Protein AF-A0A7C8YC71-F1 (afdb_monomer)

InterPro domains:
  IPR015813 Pyruvate/Phosphoenolpyruvate kinase-like domain superfamily [SSF51621] (1-101)
  IPR021135 Phosphoenolpyruvate carboxylase [PF00311] (2-101)
  IPR021135 Phosphoenolpyruvate carboxylase [PTHR30523] (2-101)

Sequence (101 aa):
PEEKRQEWLLSELRSKRPLFGANLPKTEEIADVLDTFRVISELPSDNFGAYVISMTTAPSDVLAVELLQRECRIKNPLRVVPLFEKLADLEAAPAALARLF

Structure (mmCIF, N/CA/C/O backbone):
data_AF-A0A7C8YC71-F1
#
_entry.id   AF-A0A7C8YC71-F1
#
loop_
_atom_site.group_PDB
_atom_site.id
_atom_site.type_symbol
_atom_site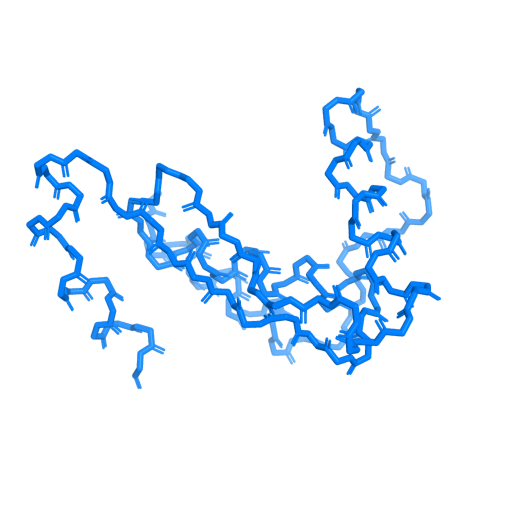.label_atom_id
_atom_site.label_alt_id
_atom_site.label_comp_id
_atom_site.label_asym_id
_atom_site.label_entity_id
_atom_site.label_seq_id
_atom_site.pdbx_PDB_ins_code
_atom_site.Cartn_x
_atom_site.Cartn_y
_atom_site.Cartn_z
_atom_site.occupancy
_atom_site.B_iso_or_equiv
_atom_site.auth_seq_id
_atom_site.auth_comp_id
_atom_site.auth_asym_id
_atom_site.auth_atom_id
_atom_site.pdbx_PDB_model_num
ATOM 1 N N . PRO A 1 1 ? 17.726 -0.806 -2.712 1.00 93.12 1 PRO A N 1
ATOM 2 C CA . PRO A 1 1 ? 17.375 -1.825 -3.730 1.00 93.12 1 PRO A CA 1
ATOM 3 C C . PRO A 1 1 ? 15.928 -2.271 -3.546 1.00 93.12 1 PRO A C 1
ATOM 5 O O . PRO A 1 1 ? 15.454 -2.254 -2.411 1.00 93.12 1 PRO A O 1
ATOM 8 N N . GLU A 1 2 ? 15.255 -2.631 -4.634 1.00 97.06 2 GLU A N 1
ATOM 9 C CA . GLU A 1 2 ? 13.844 -3.034 -4.612 1.00 97.06 2 GLU A CA 1
ATOM 10 C C . GLU A 1 2 ? 13.613 -4.289 -3.756 1.00 97.06 2 GLU A C 1
ATOM 12 O O . GLU A 1 2 ? 12.750 -4.293 -2.885 1.00 97.06 2 GLU A O 1
ATOM 17 N N . GLU A 1 3 ? 14.465 -5.304 -3.892 1.00 97.38 3 GLU A N 1
ATOM 18 C CA . GLU A 1 3 ? 14.375 -6.552 -3.115 1.00 97.38 3 GLU A CA 1
ATOM 19 C C . GLU A 1 3 ? 14.374 -6.301 -1.602 1.00 97.38 3 GLU A C 1
ATOM 21 O O . GLU A 1 3 ? 13.508 -6.797 -0.889 1.00 97.38 3 GLU A O 1
ATOM 26 N N . LYS A 1 4 ? 15.262 -5.425 -1.113 1.00 98.31 4 LYS A N 1
ATOM 27 C CA . LYS A 1 4 ? 15.321 -5.060 0.311 1.00 98.31 4 LYS A CA 1
ATOM 28 C C . LYS A 1 4 ? 14.036 -4.376 0.797 1.00 98.31 4 LYS A C 1
ATOM 30 O O . LYS A 1 4 ? 13.660 -4.539 1.956 1.00 98.31 4 LYS A O 1
ATOM 35 N N . ARG A 1 5 ? 13.370 -3.592 -0.062 1.00 98.44 5 ARG A N 1
ATOM 36 C CA . ARG A 1 5 ? 12.073 -2.979 0.272 1.00 98.44 5 ARG A CA 1
ATOM 37 C C . ARG A 1 5 ? 10.998 -4.051 0.381 1.00 98.44 5 ARG A C 1
ATOM 39 O O . ARG A 1 5 ? 10.278 -4.061 1.372 1.00 98.44 5 ARG A O 1
ATOM 46 N N . GLN A 1 6 ? 10.932 -4.970 -0.583 1.00 98.44 6 GLN A N 1
ATOM 47 C CA . GLN A 1 6 ? 9.982 -6.085 -0.555 1.00 98.44 6 GLN A CA 1
ATOM 48 C C . GLN A 1 6 ? 10.179 -6.964 0.681 1.00 98.44 6 GLN A C 1
ATOM 50 O O . GLN A 1 6 ? 9.212 -7.259 1.373 1.00 98.44 6 GLN A O 1
ATOM 55 N N . GLU A 1 7 ? 11.417 -7.354 0.987 1.00 98.38 7 GLU A N 1
ATOM 56 C CA . GLU A 1 7 ? 11.736 -8.164 2.166 1.00 98.38 7 GLU A CA 1
ATOM 57 C C . GLU A 1 7 ? 11.255 -7.499 3.455 1.00 98.38 7 GLU A C 1
ATOM 59 O O . GLU A 1 7 ? 10.576 -8.133 4.266 1.00 98.38 7 GLU A O 1
ATOM 64 N N . TRP A 1 8 ? 11.555 -6.209 3.623 1.00 98.50 8 TRP A N 1
ATOM 65 C CA . TRP A 1 8 ? 11.125 -5.463 4.797 1.00 98.50 8 TRP A CA 1
ATOM 66 C C . TRP A 1 8 ? 9.597 -5.334 4.862 1.00 98.50 8 TRP A C 1
ATOM 68 O O . TRP A 1 8 ? 9.005 -5.686 5.882 1.00 98.50 8 TRP A O 1
ATOM 78 N N . LEU A 1 9 ? 8.938 -4.937 3.769 1.00 98.56 9 LEU A N 1
ATOM 79 C CA . LEU A 1 9 ? 7.478 -4.803 3.712 1.00 98.56 9 LEU A CA 1
ATOM 80 C C . LEU A 1 9 ? 6.768 -6.129 3.995 1.00 98.56 9 LEU A C 1
ATOM 82 O O . LEU A 1 9 ? 5.826 -6.164 4.779 1.00 98.56 9 LEU A O 1
ATOM 86 N N . LEU A 1 10 ? 7.242 -7.237 3.420 1.00 98.19 10 LEU A N 1
ATOM 87 C CA . LEU A 1 10 ? 6.703 -8.570 3.690 1.00 98.19 10 LEU A CA 1
ATOM 88 C C . LEU A 1 10 ? 6.916 -8.986 5.148 1.00 98.19 10 LEU A C 1
ATOM 90 O O . LEU A 1 10 ? 6.051 -9.650 5.722 1.00 98.19 10 LEU A O 1
ATOM 94 N N . SER A 1 11 ? 8.043 -8.608 5.758 1.00 98.00 11 SER A N 1
ATOM 95 C CA . SER A 1 11 ? 8.290 -8.876 7.176 1.00 98.00 11 SER A CA 1
ATOM 96 C C . SER A 1 11 ? 7.313 -8.111 8.079 1.00 98.00 11 SER A C 1
ATOM 98 O O . SER A 1 11 ? 6.709 -8.711 8.971 1.00 98.00 11 SER A O 1
ATOM 100 N N . GLU A 1 12 ? 7.059 -6.832 7.787 1.00 98.06 12 GLU A N 1
ATOM 101 C CA . GLU A 1 12 ? 6.104 -6.008 8.531 1.00 98.06 12 GLU A CA 1
ATOM 102 C C . GLU A 1 12 ? 4.661 -6.472 8.295 1.00 98.06 12 GLU A C 1
ATOM 104 O O . GLU A 1 12 ? 3.902 -6.619 9.252 1.00 98.06 12 GLU A O 1
ATOM 109 N N . LEU A 1 13 ? 4.294 -6.818 7.056 1.00 96.62 13 LEU A N 1
ATOM 110 C CA . LEU A 1 13 ? 2.977 -7.361 6.694 1.00 96.62 13 LEU A CA 1
ATOM 111 C C . LEU A 1 13 ? 2.652 -8.691 7.395 1.00 96.62 13 LEU A C 1
ATOM 113 O O . LEU A 1 13 ? 1.485 -8.975 7.670 1.00 96.62 13 LEU A O 1
ATOM 117 N N . ARG A 1 14 ? 3.663 -9.499 7.734 1.00 96.75 14 ARG A N 1
ATOM 118 C CA . ARG A 1 14 ? 3.492 -10.725 8.539 1.00 96.75 14 ARG A CA 1
ATOM 119 C C . ARG A 1 14 ? 3.489 -10.455 10.044 1.00 96.75 14 ARG A C 1
ATOM 121 O O . ARG A 1 14 ? 2.943 -11.249 10.811 1.00 96.75 14 ARG A O 1
ATOM 128 N N . SER A 1 15 ? 4.109 -9.361 10.474 1.00 95.56 15 SER A N 1
ATOM 129 C CA . SER A 1 15 ? 4.148 -8.939 11.872 1.00 95.56 15 SER A CA 1
ATOM 130 C C . SER A 1 15 ? 2.774 -8.464 12.354 1.00 95.56 15 SER A C 1
ATOM 132 O O . SER A 1 15 ? 2.004 -7.879 11.600 1.00 95.56 15 SER A O 1
ATOM 134 N N . LYS A 1 16 ? 2.473 -8.689 13.639 1.00 91.88 16 LYS A N 1
ATOM 135 C CA . LYS A 1 16 ? 1.296 -8.119 14.330 1.00 91.88 16 LYS A CA 1
ATOM 136 C C . LYS A 1 16 ? 1.626 -6.848 15.116 1.00 91.88 16 LYS A C 1
ATOM 138 O O . LYS A 1 16 ? 0.752 -6.278 15.765 1.00 91.88 16 LYS A O 1
ATOM 143 N N . ARG A 1 17 ? 2.901 -6.457 15.141 1.00 94.31 17 ARG A N 1
ATOM 144 C CA . ARG A 1 17 ? 3.354 -5.257 15.840 1.00 94.31 17 ARG A CA 1
ATOM 145 C C . ARG A 1 17 ? 2.893 -4.023 15.049 1.00 94.31 17 ARG A C 1
ATOM 147 O O . ARG A 1 17 ? 3.124 -4.006 13.846 1.00 94.31 17 ARG A O 1
ATOM 154 N N . PRO A 1 18 ? 2.326 -2.995 15.707 1.00 93.38 18 PRO A N 1
ATOM 155 C CA . PRO A 1 18 ? 2.056 -1.718 15.053 1.00 93.38 18 PRO A CA 1
ATOM 156 C C . PRO A 1 18 ? 3.340 -1.088 14.504 1.00 93.38 18 PRO A C 1
ATOM 158 O O . PRO A 1 18 ? 4.353 -1.037 15.212 1.00 93.38 18 PRO A O 1
ATOM 161 N N . LEU A 1 19 ? 3.279 -0.580 13.277 1.00 94.38 19 LEU A N 1
ATOM 162 C CA . LEU A 1 19 ? 4.407 0.026 12.574 1.00 94.38 19 LEU A CA 1
ATOM 163 C C . LEU A 1 19 ? 4.795 1.375 13.188 1.00 94.38 19 LEU A C 1
ATOM 165 O O . LEU A 1 19 ? 5.975 1.646 13.408 1.00 94.38 19 LEU A O 1
ATOM 169 N N . PHE A 1 20 ? 3.804 2.216 13.499 1.00 92.25 20 PHE A N 1
ATOM 170 C CA . PHE A 1 20 ? 4.010 3.533 14.101 1.00 92.25 20 PHE A CA 1
ATOM 171 C C . PHE A 1 20 ? 3.043 3.807 15.261 1.00 92.25 20 PHE A C 1
ATOM 173 O O . PHE A 1 20 ? 1.926 3.297 15.320 1.00 92.25 20 PHE A O 1
ATOM 180 N N . GLY A 1 21 ? 3.506 4.616 16.220 1.00 88.69 21 GLY A N 1
ATOM 181 C CA . GLY A 1 21 ? 2.716 5.080 17.364 1.00 88.69 21 GLY A CA 1
ATOM 182 C C . GLY A 1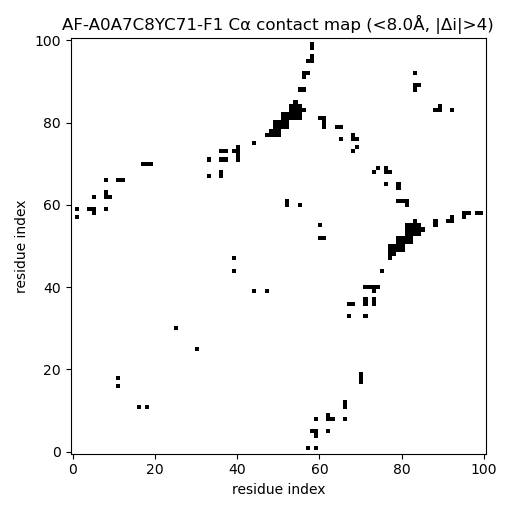 21 ? 2.071 6.449 17.127 1.00 88.69 21 GLY A C 1
ATOM 183 O O . GLY A 1 21 ? 2.330 7.108 16.122 1.00 88.69 21 GLY A O 1
ATOM 184 N N . ALA A 1 22 ? 1.274 6.915 18.094 1.00 85.75 22 ALA A N 1
ATOM 185 C CA . ALA A 1 22 ? 0.552 8.192 18.009 1.00 85.75 22 ALA A CA 1
ATOM 186 C C . ALA A 1 22 ? 1.465 9.422 17.816 1.00 85.75 22 ALA A C 1
ATOM 188 O O . ALA A 1 22 ? 1.048 10.405 17.215 1.00 85.75 22 ALA A O 1
ATOM 189 N N . ASN A 1 23 ? 2.717 9.341 18.276 1.00 90.06 23 ASN A N 1
ATOM 190 C CA . ASN A 1 23 ? 3.680 10.446 18.260 1.00 90.06 23 ASN A CA 1
ATOM 191 C C . ASN A 1 23 ? 4.612 10.432 17.038 1.00 90.06 23 ASN A C 1
ATOM 193 O O . ASN A 1 23 ? 5.703 10.994 17.108 1.00 90.06 23 ASN A O 1
ATOM 197 N N . LEU A 1 24 ? 4.237 9.756 15.944 1.00 91.94 24 LEU A N 1
ATOM 198 C CA . LEU A 1 24 ? 5.001 9.812 14.696 1.00 91.94 24 LEU A CA 1
ATOM 199 C C . LEU A 1 24 ? 5.109 11.282 14.245 1.00 91.94 24 LEU A C 1
ATOM 201 O O . LEU A 1 24 ? 4.065 11.901 14.028 1.00 91.94 24 LEU A O 1
ATOM 205 N N . PRO A 1 25 ? 6.318 11.852 14.093 1.00 93.94 25 PRO A N 1
ATOM 206 C CA . PRO A 1 25 ? 6.479 13.169 13.490 1.00 93.94 25 PRO A CA 1
ATOM 207 C C . PRO A 1 25 ? 6.028 13.120 12.029 1.00 93.94 25 PRO A C 1
ATOM 209 O O . PRO A 1 25 ? 6.454 12.239 11.283 1.00 93.94 25 PRO A O 1
ATOM 212 N N . LYS A 1 26 ? 5.165 14.052 11.621 1.00 94.50 26 LYS A N 1
ATOM 213 C CA . LYS A 1 26 ? 4.595 14.099 10.269 1.00 94.50 26 LYS A CA 1
ATOM 214 C C . LYS A 1 26 ? 4.843 15.471 9.662 1.00 94.50 26 LYS A C 1
ATOM 216 O O . LYS A 1 26 ? 4.6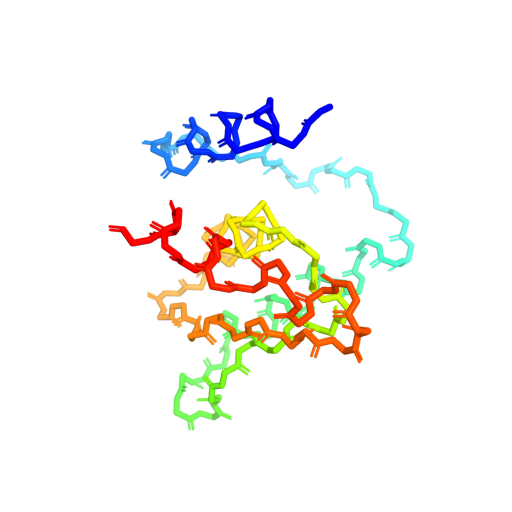18 16.485 10.320 1.00 94.50 26 LYS A O 1
ATOM 221 N N . THR A 1 27 ? 5.297 15.487 8.416 1.00 97.88 27 THR A N 1
ATOM 222 C CA . THR A 1 27 ? 5.155 16.659 7.548 1.00 97.88 27 THR A CA 1
ATOM 223 C C . THR A 1 27 ? 3.694 16.788 7.112 1.00 97.88 27 THR A C 1
ATOM 225 O O . THR A 1 27 ? 2.900 15.870 7.330 1.00 97.88 27 THR A O 1
ATOM 228 N N . GLU A 1 28 ? 3.340 17.904 6.479 1.00 97.88 28 GLU A N 1
ATOM 229 C CA . GLU A 1 28 ? 2.003 18.105 5.906 1.00 97.88 28 GLU A CA 1
ATOM 230 C C . GLU A 1 28 ? 1.643 16.999 4.900 1.00 97.88 28 GLU A C 1
ATOM 232 O O . GLU A 1 28 ? 0.599 16.370 5.028 1.00 97.88 28 GLU A O 1
ATOM 237 N N . GLU A 1 29 ? 2.565 16.657 3.996 1.00 98.00 29 GLU A N 1
ATOM 238 C CA . GLU A 1 29 ? 2.378 15.584 3.007 1.00 98.00 29 GLU A CA 1
ATOM 239 C C . GLU A 1 29 ? 2.162 14.205 3.656 1.00 98.00 29 GLU A C 1
ATOM 241 O O . GLU A 1 29 ? 1.311 13.430 3.226 1.00 98.00 29 GLU A O 1
ATOM 246 N N . ILE A 1 30 ? 2.904 13.886 4.725 1.00 96.75 30 ILE A N 1
ATOM 247 C CA . ILE A 1 30 ? 2.722 12.617 5.449 1.00 96.75 30 ILE A CA 1
ATOM 248 C C . ILE A 1 30 ? 1.376 12.608 6.180 1.00 96.75 30 ILE A C 1
ATOM 250 O O . ILE A 1 30 ? 0.721 11.566 6.254 1.00 96.75 30 ILE A O 1
ATOM 254 N N . ALA A 1 31 ? 0.976 13.743 6.757 1.00 96.75 31 ALA A N 1
ATOM 255 C CA . ALA A 1 31 ? -0.303 13.863 7.440 1.00 96.75 31 ALA A CA 1
ATOM 256 C C . ALA A 1 31 ? -1.468 13.640 6.468 1.00 96.75 31 ALA A C 1
ATOM 258 O O . ALA A 1 31 ? -2.340 12.839 6.785 1.00 96.75 31 ALA A O 1
ATOM 259 N N . ASP A 1 32 ? -1.423 14.243 5.280 1.00 98.25 32 ASP A N 1
ATOM 260 C CA . ASP A 1 32 ? -2.455 14.114 4.245 1.00 98.25 32 ASP A CA 1
ATOM 261 C C . ASP A 1 32 ? -2.676 12.655 3.800 1.00 98.25 32 ASP A C 1
ATOM 263 O O . ASP A 1 32 ? -3.806 12.154 3.782 1.00 98.25 32 ASP A O 1
ATOM 267 N N . VAL A 1 33 ? -1.592 11.908 3.556 1.00 97.94 33 VAL A N 1
ATOM 268 C CA . VAL A 1 33 ? -1.675 10.477 3.207 1.00 97.94 33 VAL A CA 1
ATOM 269 C C . VAL A 1 33 ? -2.304 9.661 4.340 1.00 97.94 33 VAL A C 1
ATOM 271 O O . VAL A 1 33 ? -3.202 8.847 4.111 1.00 97.94 33 VAL A O 1
ATOM 274 N N . LEU A 1 34 ? -1.855 9.863 5.583 1.00 96.94 34 LEU A N 1
ATOM 275 C CA . LEU A 1 34 ? -2.382 9.117 6.730 1.00 96.94 34 LEU A CA 1
ATOM 276 C C . LEU A 1 34 ? -3.838 9.487 7.040 1.00 96.94 34 LEU A C 1
ATOM 278 O O . LEU A 1 34 ? -4.621 8.615 7.423 1.00 96.94 34 LEU A O 1
ATOM 282 N N . ASP A 1 35 ? -4.208 10.751 6.852 1.00 97.00 35 ASP A N 1
ATOM 283 C CA . ASP A 1 35 ? -5.568 11.241 7.042 1.00 97.00 35 ASP A CA 1
ATOM 284 C C . ASP A 1 35 ? -6.517 10.717 5.965 1.00 97.00 35 ASP A C 1
ATOM 286 O O . ASP A 1 35 ? -7.645 10.344 6.283 1.00 97.00 35 ASP A O 1
ATOM 290 N N . THR A 1 36 ? -6.042 10.548 4.731 1.00 98.31 36 THR A N 1
ATOM 291 C CA . THR A 1 36 ? -6.794 9.862 3.674 1.00 98.31 36 THR A CA 1
ATOM 292 C C . THR A 1 36 ? -7.149 8.430 4.086 1.00 98.31 36 THR A C 1
ATOM 294 O O . THR A 1 36 ? -8.317 8.037 4.038 1.00 98.31 36 THR A O 1
ATOM 297 N N . PHE A 1 37 ? -6.182 7.647 4.580 1.00 98.06 37 PHE A N 1
ATOM 298 C CA . PHE A 1 37 ? -6.468 6.295 5.080 1.00 98.06 37 PHE A CA 1
ATOM 299 C C . PHE A 1 37 ? -7.373 6.288 6.320 1.00 98.06 37 PHE A C 1
ATOM 301 O O . PHE A 1 37 ? -8.146 5.346 6.505 1.00 98.06 37 PHE A O 1
ATOM 308 N N . ARG A 1 38 ? -7.311 7.330 7.158 1.00 96.00 38 ARG A N 1
ATOM 309 C CA . ARG A 1 38 ? -8.223 7.507 8.296 1.00 96.00 38 ARG A CA 1
ATOM 310 C C . ARG A 1 38 ? -9.663 7.741 7.836 1.00 96.00 38 ARG A C 1
ATOM 312 O O . ARG A 1 38 ? -10.563 7.088 8.347 1.00 96.00 38 ARG A O 1
ATOM 319 N N . VAL A 1 39 ? -9.885 8.579 6.824 1.00 98.12 39 VAL A N 1
ATOM 320 C CA . VAL A 1 39 ? -11.223 8.766 6.234 1.00 98.12 39 VAL A CA 1
ATOM 321 C C . VAL A 1 39 ? -11.762 7.448 5.669 1.00 98.12 39 VAL A C 1
ATOM 323 O O . VAL A 1 39 ? -12.926 7.112 5.885 1.00 98.12 39 VAL A O 1
ATOM 326 N N . ILE A 1 40 ? -10.914 6.660 4.999 1.00 98.25 40 ILE A N 1
ATOM 327 C CA . ILE A 1 40 ? -11.307 5.344 4.474 1.00 98.25 40 ILE A CA 1
ATOM 328 C C . ILE A 1 40 ? -11.683 4.376 5.609 1.00 98.25 40 ILE A C 1
ATOM 330 O O . ILE A 1 40 ? -12.618 3.594 5.453 1.00 98.25 40 ILE A O 1
ATOM 334 N N . SER A 1 41 ? -10.993 4.413 6.755 1.00 97.31 41 SER A N 1
ATOM 335 C CA . SER A 1 41 ? -11.285 3.505 7.875 1.00 97.31 41 SER A CA 1
ATOM 336 C C . SER A 1 41 ? -12.553 3.866 8.660 1.00 97.31 41 SER A C 1
ATOM 338 O O . SER A 1 41 ? -13.123 2.994 9.323 1.00 97.31 41 SER A O 1
ATOM 340 N N . GLU A 1 42 ? -13.007 5.119 8.576 1.00 97.31 42 GLU A N 1
ATOM 341 C CA . GLU A 1 42 ? -14.180 5.640 9.291 1.00 97.31 42 GLU A CA 1
ATOM 342 C C . GLU A 1 42 ? -15.488 5.532 8.488 1.00 97.31 42 GLU A C 1
ATOM 344 O O . GLU A 1 42 ? -16.568 5.462 9.081 1.00 97.31 42 GLU A O 1
ATOM 349 N N . LEU A 1 43 ? -15.413 5.498 7.153 1.00 97.62 43 LEU A N 1
ATOM 350 C CA . LEU A 1 43 ? -16.584 5.463 6.274 1.00 97.62 43 LEU A CA 1
ATOM 351 C C . LEU A 1 43 ? -16.995 4.032 5.858 1.00 97.62 43 LEU A C 1
ATOM 353 O O . LEU A 1 43 ? -16.171 3.115 5.852 1.00 97.62 43 LEU A O 1
ATOM 357 N N . PRO A 1 44 ? -18.275 3.815 5.488 1.00 97.31 44 PRO A N 1
ATOM 358 C CA . PRO A 1 44 ? -18.743 2.546 4.928 1.00 97.31 44 PRO A CA 1
ATOM 359 C C . PRO A 1 44 ? -17.948 2.108 3.688 1.00 97.31 44 PRO A C 1
ATOM 361 O O . PRO A 1 44 ? -17.658 2.915 2.806 1.00 97.31 44 PRO A O 1
ATOM 364 N N . SER A 1 45 ? -17.598 0.820 3.605 1.00 96.12 45 SER A N 1
ATOM 365 C CA . SER A 1 45 ? -16.730 0.300 2.536 1.00 96.12 45 SER A CA 1
ATOM 366 C C . SER A 1 45 ? -17.371 0.310 1.145 1.00 96.12 45 SER A C 1
ATOM 368 O O . SER A 1 45 ? -16.657 0.304 0.151 1.00 96.12 45 SER A O 1
ATOM 370 N N . ASP A 1 46 ? -18.700 0.331 1.063 1.00 96.81 46 ASP A N 1
ATOM 371 C CA . ASP A 1 46 ? -19.470 0.447 -0.182 1.00 96.81 46 ASP A CA 1
ATOM 372 C C . ASP A 1 46 ? -19.383 1.839 -0.829 1.00 96.81 46 ASP A C 1
ATOM 374 O O . ASP A 1 46 ? -19.720 1.988 -2.003 1.00 96.81 46 ASP A O 1
ATOM 378 N N . ASN A 1 47 ? -18.845 2.834 -0.117 1.00 97.56 47 ASN A N 1
ATOM 379 C CA . ASN A 1 47 ? -18.514 4.138 -0.692 1.00 97.56 47 ASN A CA 1
ATOM 380 C C . ASN A 1 47 ? -17.259 4.107 -1.577 1.00 97.56 47 ASN A C 1
ATOM 382 O O . ASN A 1 47 ? -16.996 5.073 -2.295 1.00 97.56 47 ASN A O 1
ATOM 386 N N . PHE A 1 48 ? -16.457 3.041 -1.509 1.00 97.94 48 PHE A N 1
ATOM 387 C CA . PHE A 1 48 ? -15.135 3.000 -2.124 1.00 97.94 48 PHE A CA 1
ATOM 388 C C . PHE A 1 48 ? -14.984 1.855 -3.124 1.00 97.94 48 PHE A C 1
ATOM 390 O O . PHE A 1 48 ? -15.524 0.763 -2.963 1.00 97.94 48 PHE A O 1
ATOM 397 N N . GLY A 1 49 ? -14.199 2.121 -4.169 1.00 97.44 49 GLY A N 1
ATOM 398 C CA . GLY A 1 49 ? -13.783 1.130 -5.156 1.00 97.44 49 GLY A CA 1
ATOM 399 C C . GLY A 1 49 ? -12.355 0.648 -4.905 1.00 97.44 49 GLY A C 1
ATOM 400 O O . GLY A 1 49 ? -12.094 -0.175 -4.032 1.00 97.44 49 GLY A O 1
ATOM 401 N N . ALA A 1 50 ? -11.423 1.144 -5.717 1.00 98.19 50 ALA A N 1
ATOM 402 C CA . ALA A 1 50 ? -10.010 0.788 -5.654 1.00 98.19 50 ALA A CA 1
ATOM 403 C C . ALA A 1 50 ? -9.157 1.935 -5.099 1.00 98.19 50 ALA A C 1
ATOM 405 O O . ALA A 1 50 ? -9.476 3.103 -5.322 1.00 98.19 50 ALA A O 1
ATOM 406 N N . TYR A 1 51 ? -8.038 1.592 -4.459 1.00 98.56 51 TYR A N 1
ATOM 407 C CA . TYR A 1 51 ? -6.953 2.534 -4.190 1.00 98.56 51 TYR A CA 1
ATOM 408 C C . TYR A 1 51 ? -5.980 2.494 -5.372 1.00 98.56 51 TYR A C 1
ATOM 410 O O . TYR A 1 51 ? -5.281 1.499 -5.567 1.00 98.56 51 TYR A O 1
ATOM 418 N N . VAL A 1 52 ? -5.957 3.545 -6.190 1.00 98.56 52 VAL A N 1
ATOM 419 C CA . VAL A 1 52 ? -5.097 3.614 -7.382 1.00 98.56 52 VAL A CA 1
ATOM 420 C C . VAL A 1 52 ? -3.758 4.253 -7.021 1.00 98.56 52 VAL A C 1
ATOM 422 O O . VAL A 1 52 ? -3.730 5.341 -6.453 1.00 98.56 52 VAL A O 1
ATOM 425 N N . ILE A 1 53 ? -2.654 3.593 -7.373 1.00 98.50 53 ILE A N 1
ATOM 426 C CA . ILE A 1 53 ? -1.297 4.129 -7.210 1.00 98.50 53 ILE A CA 1
ATOM 427 C C . ILE A 1 53 ? -0.822 4.662 -8.561 1.00 98.50 53 ILE A C 1
ATOM 429 O O . ILE A 1 53 ? -0.437 3.884 -9.435 1.00 98.50 53 ILE A O 1
ATOM 433 N N . SER A 1 54 ? -0.848 5.983 -8.739 1.00 97.81 54 SER A N 1
ATOM 434 C CA . SER A 1 54 ? -0.204 6.640 -9.884 1.00 97.81 54 SER A CA 1
ATOM 435 C C . SER A 1 54 ? 1.301 6.382 -9.896 1.00 97.81 54 SER A C 1
ATOM 437 O O . SER A 1 54 ? 1.909 6.200 -8.842 1.00 97.81 54 SER A O 1
ATOM 439 N N . MET A 1 55 ? 1.910 6.420 -11.083 1.00 96.94 55 MET A N 1
ATOM 440 C CA . MET A 1 55 ? 3.360 6.272 -11.266 1.00 96.94 55 MET A CA 1
ATOM 441 C C . MET A 1 55 ? 3.933 5.005 -10.608 1.00 96.94 55 MET A C 1
ATOM 443 O O . MET A 1 55 ? 5.025 5.039 -10.039 1.00 96.94 55 MET A O 1
ATOM 447 N N . THR A 1 56 ? 3.203 3.886 -10.660 1.00 97.81 56 THR A N 1
ATOM 448 C CA . THR A 1 56 ? 3.713 2.624 -10.110 1.00 97.81 56 THR A CA 1
ATOM 449 C C . THR A 1 56 ? 4.910 2.146 -10.924 1.00 97.81 56 THR A C 1
ATOM 451 O O . THR A 1 56 ? 4.857 2.124 -12.153 1.00 97.81 56 THR A O 1
ATOM 454 N N . THR A 1 57 ? 5.964 1.706 -10.239 1.00 97.06 57 THR A N 1
ATOM 455 C CA . THR A 1 57 ? 7.195 1.208 -10.873 1.00 97.06 57 THR A CA 1
ATOM 456 C C . THR A 1 57 ? 7.579 -0.195 -10.411 1.00 97.06 57 THR A C 1
ATOM 458 O O . THR A 1 57 ? 8.276 -0.907 -11.134 1.00 97.06 57 THR A O 1
ATOM 461 N N . ALA A 1 58 ? 7.137 -0.622 -9.223 1.00 97.94 58 ALA A N 1
ATOM 462 C CA . ALA A 1 58 ? 7.607 -1.864 -8.621 1.00 97.94 58 ALA A CA 1
ATOM 463 C C . ALA A 1 58 ? 6.579 -2.532 -7.683 1.00 97.94 58 ALA A C 1
ATOM 465 O O . ALA A 1 58 ? 5.654 -1.880 -7.195 1.00 97.94 58 ALA A O 1
ATOM 466 N N . PRO A 1 59 ? 6.752 -3.830 -7.356 1.00 98.44 59 PRO A N 1
ATOM 467 C CA . PRO A 1 59 ? 5.911 -4.527 -6.378 1.00 98.44 59 PRO A CA 1
ATOM 468 C C . PRO A 1 59 ? 5.876 -3.863 -4.998 1.00 98.44 59 PRO A C 1
ATOM 470 O O . PRO A 1 59 ? 4.846 -3.910 -4.323 1.00 98.44 59 PRO A O 1
ATOM 473 N N . SER A 1 60 ? 6.982 -3.247 -4.560 1.00 98.62 60 SER A N 1
ATOM 474 C CA . SER A 1 60 ? 7.031 -2.575 -3.259 1.00 98.62 60 SER A CA 1
ATOM 475 C C . SER A 1 60 ? 6.046 -1.409 -3.137 1.00 98.62 60 SER A C 1
ATOM 477 O O . SER A 1 60 ? 5.570 -1.164 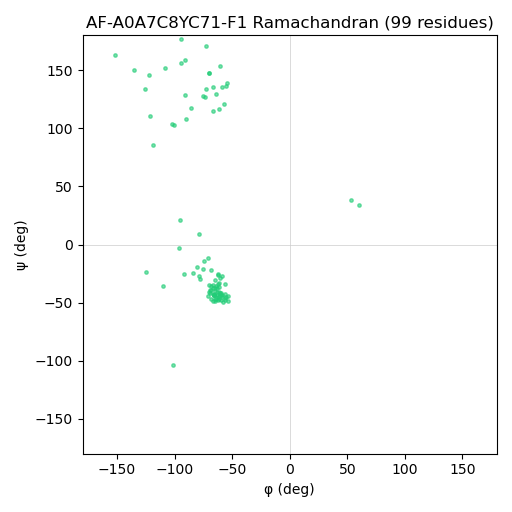-2.030 1.00 98.62 60 SER A O 1
ATOM 479 N N . ASP A 1 61 ? 5.664 -0.764 -4.244 1.00 98.50 61 ASP A N 1
ATOM 480 C CA . ASP A 1 61 ? 4.669 0.315 -4.249 1.00 98.50 61 ASP A CA 1
ATOM 481 C C . ASP A 1 61 ? 3.293 -0.212 -3.796 1.00 98.50 61 ASP A C 1
ATOM 483 O O . ASP A 1 61 ? 2.640 0.373 -2.930 1.00 98.50 61 ASP A O 1
ATOM 487 N N . VAL A 1 62 ? 2.893 -1.387 -4.301 1.00 98.56 62 VAL A N 1
ATOM 488 C CA . VAL A 1 62 ? 1.647 -2.070 -3.910 1.00 98.56 62 VAL A CA 1
ATOM 489 C C . VAL A 1 62 ? 1.718 -2.537 -2.456 1.00 98.56 62 VAL A C 1
ATOM 491 O O . VAL A 1 62 ? 0.814 -2.258 -1.668 1.00 98.56 62 VAL A O 1
ATOM 494 N N . LEU A 1 63 ? 2.814 -3.199 -2.070 1.00 98.62 63 LEU A N 1
ATOM 495 C CA . LEU A 1 63 ? 3.000 -3.708 -0.706 1.00 98.62 63 LEU A CA 1
ATOM 496 C C . LEU A 1 63 ? 3.009 -2.586 0.347 1.00 98.62 63 LEU A C 1
ATOM 498 O O . LEU A 1 63 ? 2.549 -2.797 1.470 1.00 98.62 63 LEU A O 1
ATOM 502 N N . ALA A 1 64 ? 3.521 -1.402 0.004 1.00 98.50 64 ALA A N 1
ATOM 503 C CA . ALA A 1 64 ? 3.529 -0.249 0.896 1.00 98.50 64 ALA A CA 1
ATOM 504 C C . ALA A 1 64 ? 2.109 0.252 1.190 1.00 98.50 64 ALA A C 1
ATOM 506 O O . ALA A 1 64 ? 1.788 0.514 2.349 1.00 98.50 64 ALA A O 1
ATOM 507 N N . VAL A 1 65 ? 1.243 0.331 0.174 1.00 98.56 65 VAL A N 1
ATOM 508 C CA . VAL A 1 65 ? -0.164 0.708 0.374 1.00 98.56 65 VAL A CA 1
ATOM 509 C C . VAL A 1 65 ? -0.903 -0.351 1.184 1.00 98.56 65 VAL A C 1
ATOM 511 O O . VAL A 1 65 ? -1.601 0.008 2.127 1.00 98.56 65 VAL A O 1
ATOM 514 N N . GLU A 1 66 ? -0.705 -1.641 0.901 1.00 98.38 66 GLU A N 1
ATOM 515 C CA . GLU A 1 66 ? -1.297 -2.720 1.709 1.00 98.38 66 GLU A CA 1
ATOM 516 C C . GLU A 1 66 ? -0.901 -2.612 3.191 1.00 98.38 66 GLU A C 1
ATOM 518 O O . GLU A 1 66 ? -1.744 -2.733 4.087 1.00 98.38 66 GLU A O 1
ATOM 523 N N . LEU A 1 67 ? 0.372 -2.309 3.465 1.00 98.19 67 LEU A N 1
ATOM 524 C CA . LEU A 1 67 ? 0.849 -2.098 4.829 1.00 98.19 67 LEU A CA 1
ATOM 525 C C . LEU A 1 67 ? 0.180 -0.875 5.469 1.00 98.19 67 LEU A C 1
ATOM 527 O O . LEU A 1 67 ? -0.318 -0.977 6.586 1.00 98.19 67 LEU A O 1
ATOM 531 N N . LEU A 1 68 ? 0.107 0.260 4.769 1.00 98.12 68 LEU A N 1
ATOM 532 C CA . LEU A 1 68 ? -0.532 1.472 5.291 1.00 98.12 68 LEU A CA 1
ATOM 533 C C . LEU A 1 68 ? -2.029 1.283 5.555 1.00 98.12 68 LEU A C 1
ATOM 535 O O . LEU A 1 68 ? -2.511 1.715 6.603 1.00 98.12 68 LEU A O 1
ATOM 539 N N . GLN A 1 69 ? -2.755 0.586 4.675 1.00 98.25 69 GLN A N 1
ATOM 540 C CA . GLN A 1 69 ? -4.169 0.270 4.897 1.00 98.25 69 GLN A CA 1
ATOM 541 C C . GLN A 1 69 ? -4.368 -0.526 6.193 1.00 98.25 69 GLN A C 1
ATOM 543 O O . GLN A 1 69 ? -5.256 -0.215 6.996 1.00 98.25 69 GLN A O 1
ATOM 548 N N . ARG A 1 70 ? -3.503 -1.521 6.430 1.00 96.69 70 ARG A N 1
ATOM 549 C CA . ARG A 1 70 ? -3.516 -2.323 7.656 1.00 96.69 70 ARG A CA 1
ATOM 550 C C . ARG A 1 70 ? -3.187 -1.485 8.892 1.00 96.69 70 ARG A C 1
ATOM 552 O O . ARG A 1 70 ? -3.894 -1.578 9.895 1.00 96.69 70 ARG A O 1
ATOM 559 N N . GLU A 1 71 ? -2.139 -0.667 8.834 1.00 95.88 71 GLU A N 1
ATOM 560 C CA . GLU A 1 71 ? -1.696 0.158 9.967 1.00 95.88 71 GLU A CA 1
ATOM 561 C C . GLU A 1 71 ? -2.708 1.246 10.340 1.00 95.88 71 GLU A C 1
ATOM 563 O O . GLU A 1 71 ? -2.939 1.499 11.525 1.00 95.88 71 GLU A O 1
ATOM 568 N N . CYS A 1 72 ? -3.404 1.815 9.354 1.00 95.88 72 CYS A N 1
ATOM 569 C CA . CYS A 1 72 ? -4.525 2.731 9.571 1.00 95.88 72 CYS A CA 1
ATOM 570 C C . CYS A 1 72 ? -5.843 2.022 9.933 1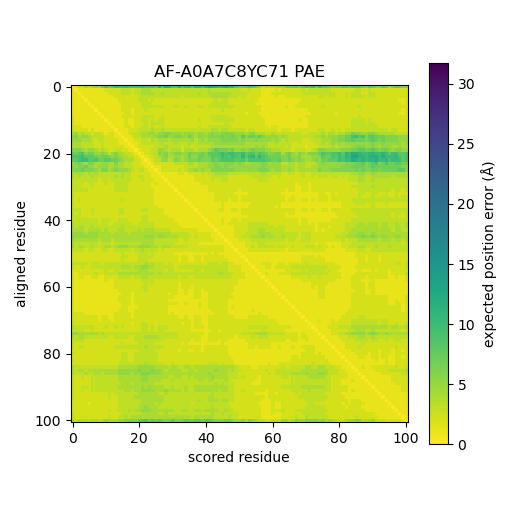.00 95.88 72 CYS A C 1
ATOM 572 O O . CYS A 1 72 ? -6.885 2.670 10.041 1.00 95.88 72 CYS A O 1
ATOM 574 N N . ARG A 1 73 ? -5.797 0.708 10.196 1.00 94.94 73 ARG A N 1
ATOM 575 C CA . ARG A 1 73 ? -6.902 -0.110 10.722 1.00 94.94 73 ARG A CA 1
ATOM 576 C C . ARG A 1 73 ? -8.142 -0.138 9.827 1.00 94.94 73 ARG A C 1
ATOM 578 O O . ARG A 1 73 ? -9.264 -0.248 10.329 1.00 94.94 73 ARG A O 1
ATOM 585 N N . ILE A 1 74 ? -7.955 -0.085 8.510 1.00 97.00 74 ILE A N 1
ATOM 586 C CA . ILE A 1 74 ? -9.049 -0.280 7.557 1.00 97.00 74 ILE A CA 1
ATOM 587 C C . ILE A 1 74 ? -9.520 -1.736 7.658 1.00 97.00 74 ILE A C 1
ATOM 589 O O . ILE A 1 74 ? -8.776 -2.667 7.356 1.00 97.00 74 ILE A O 1
ATOM 593 N N . LYS A 1 75 ? -10.763 -1.942 8.113 1.00 95.12 75 LYS A N 1
ATOM 594 C CA . LYS A 1 75 ? -11.328 -3.287 8.342 1.00 95.12 75 LYS A CA 1
ATOM 595 C C . LYS A 1 75 ? -11.521 -4.074 7.047 1.00 95.12 75 LYS A C 1
ATOM 597 O O . LYS A 1 75 ? -11.296 -5.279 7.037 1.00 95.12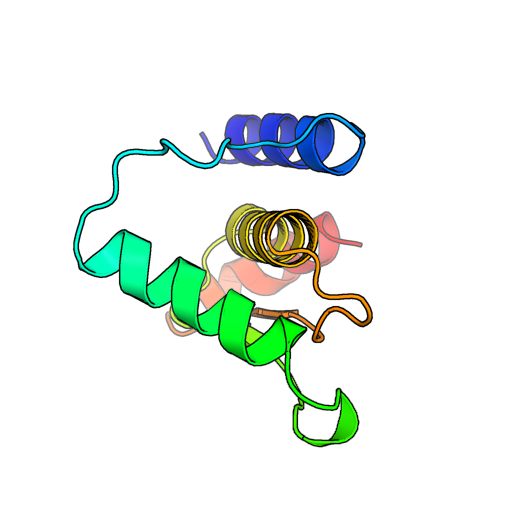 75 LYS A O 1
ATOM 602 N N . ASN A 1 76 ? -11.927 -3.376 5.987 1.00 97.12 76 ASN A N 1
ATOM 603 C CA . ASN A 1 76 ? -12.115 -3.909 4.642 1.00 97.12 76 ASN A CA 1
ATOM 604 C C . ASN A 1 76 ? -11.155 -3.161 3.703 1.00 97.12 76 ASN A C 1
ATOM 606 O O . ASN A 1 76 ? -11.552 -2.126 3.164 1.00 97.12 76 ASN A O 1
ATOM 610 N N . PRO A 1 77 ? -9.886 -3.598 3.571 1.00 97.75 77 PRO A N 1
ATOM 611 C CA . PRO A 1 77 ? -8.915 -2.929 2.711 1.00 97.75 77 PRO A CA 1
ATOM 612 C C . PRO A 1 77 ? -9.436 -2.789 1.281 1.00 97.75 77 PRO A C 1
ATOM 614 O O . PRO A 1 77 ? -10.049 -3.710 0.735 1.00 97.75 77 PRO A O 1
ATOM 617 N N . LEU A 1 78 ? -9.187 -1.632 0.675 1.00 98.62 78 LEU A N 1
ATOM 618 C CA . LEU A 1 78 ? -9.513 -1.390 -0.720 1.00 98.62 78 LEU A CA 1
ATOM 619 C C . LEU A 1 78 ? -8.580 -2.207 -1.606 1.00 98.62 78 LEU A C 1
ATOM 621 O O . LEU A 1 78 ? -7.398 -2.376 -1.298 1.00 98.62 78 LEU A O 1
ATOM 625 N N . ARG A 1 79 ? -9.095 -2.651 -2.756 1.00 97.94 79 ARG A N 1
ATOM 626 C CA . ARG A 1 79 ? -8.263 -3.279 -3.783 1.00 97.94 79 ARG A CA 1
ATOM 627 C C . ARG A 1 79 ? -7.224 -2.270 -4.266 1.00 97.94 79 ARG A C 1
ATOM 629 O O . ARG A 1 79 ? -7.596 -1.265 -4.876 1.00 97.94 79 ARG A O 1
ATOM 636 N N . VAL A 1 80 ? -5.949 -2.564 -4.045 1.00 98.50 80 VAL A N 1
ATOM 637 C CA . VAL A 1 80 ? -4.845 -1.752 -4.56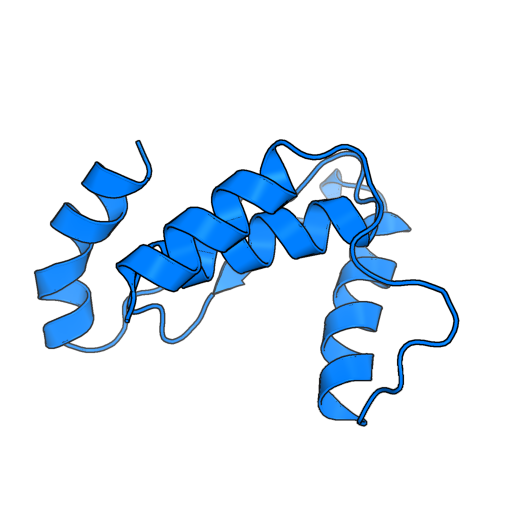0 1.00 98.50 80 VAL A CA 1
ATOM 638 C C . VAL A 1 80 ? -4.672 -2.019 -6.054 1.00 98.50 80 VAL A C 1
ATOM 640 O O . VAL A 1 80 ? -4.596 -3.167 -6.489 1.00 98.50 80 VAL A O 1
ATOM 643 N N . VAL A 1 81 ? -4.658 -0.955 -6.854 1.00 98.56 81 VAL A N 1
ATOM 644 C CA . VAL A 1 81 ? -4.539 -1.019 -8.314 1.00 98.56 81 VAL A CA 1
ATOM 645 C C . VAL A 1 81 ? -3.305 -0.225 -8.746 1.00 98.56 81 VAL A C 1
ATOM 647 O O . VAL A 1 81 ? -3.311 1.003 -8.634 1.00 98.56 81 VAL A O 1
ATOM 650 N N . PRO A 1 82 ? -2.250 -0.894 -9.242 1.00 98.25 82 PRO A N 1
ATOM 651 C CA . PRO A 1 82 ? -1.084 -0.206 -9.776 1.00 98.25 82 PRO A CA 1
ATOM 652 C C . PRO A 1 82 ? -1.403 0.413 -11.142 1.00 98.25 82 PRO A C 1
ATOM 654 O O . PRO A 1 82 ? -1.871 -0.282 -12.048 1.00 98.25 82 PRO A O 1
ATOM 657 N N . LEU A 1 83 ? -1.141 1.711 -11.300 1.00 98.50 83 LEU A N 1
ATOM 658 C CA . LEU A 1 83 ? -1.201 2.404 -12.586 1.00 98.50 83 LEU A CA 1
ATOM 659 C C . LEU A 1 83 ? 0.226 2.600 -13.114 1.00 98.50 83 LEU A C 1
ATOM 661 O O . LEU A 1 83 ? 0.971 3.451 -12.628 1.00 98.50 83 LEU A O 1
ATOM 665 N N . PHE A 1 84 ? 0.602 1.785 -14.101 1.00 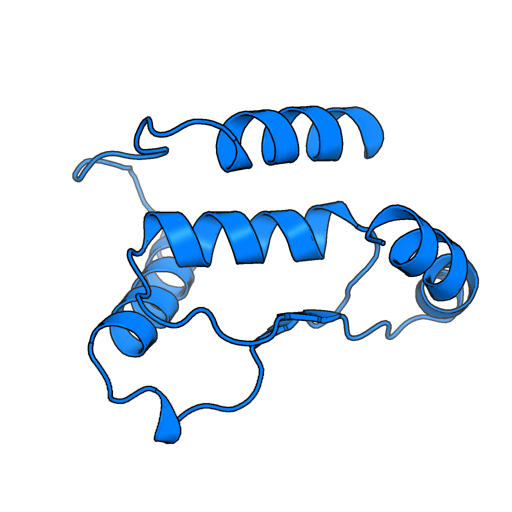97.69 84 PHE A N 1
ATOM 666 C CA . PHE A 1 84 ? 1.872 1.897 -14.823 1.00 97.69 84 PHE A CA 1
ATOM 667 C C . PHE A 1 84 ? 1.712 2.903 -15.970 1.00 97.69 84 PHE A C 1
ATOM 669 O O . PHE A 1 84 ? 0.888 2.696 -16.862 1.00 97.69 84 PHE A O 1
ATOM 676 N N . GLU A 1 85 ? 2.469 4.001 -15.936 1.00 97.00 85 GLU A N 1
ATOM 677 C CA . GLU A 1 85 ? 2.235 5.151 -16.827 1.00 97.00 85 GLU A CA 1
ATOM 678 C C . GLU A 1 85 ? 3.318 5.330 -17.896 1.00 97.00 85 GLU A C 1
ATOM 680 O O . GLU A 1 85 ? 3.013 5.730 -19.021 1.00 97.00 85 GLU A O 1
ATOM 685 N N . LYS A 1 86 ? 4.589 5.047 -17.578 1.00 97.25 86 LYS A N 1
ATOM 686 C CA . LYS A 1 86 ? 5.696 5.206 -18.534 1.00 97.25 86 LYS A CA 1
ATOM 687 C C . LYS A 1 86 ? 5.933 3.916 -19.306 1.00 97.25 86 LYS A C 1
ATOM 689 O O . LYS A 1 86 ? 5.623 2.829 -18.832 1.00 97.25 86 LYS A O 1
ATOM 694 N N . LEU A 1 87 ? 6.573 4.034 -20.471 1.00 97.31 87 LEU A N 1
ATOM 695 C CA . LEU A 1 87 ? 6.928 2.879 -21.301 1.00 97.31 87 LEU A CA 1
ATOM 696 C C . LEU A 1 87 ? 7.727 1.827 -20.514 1.00 97.31 87 LEU A C 1
ATOM 698 O O . LEU A 1 87 ? 7.352 0.662 -20.516 1.00 97.31 87 LEU A O 1
ATOM 702 N N . ALA A 1 88 ? 8.763 2.250 -19.786 1.00 97.06 88 ALA A N 1
ATOM 703 C CA . ALA A 1 88 ? 9.577 1.341 -18.978 1.00 97.06 88 ALA A CA 1
ATOM 704 C C . ALA A 1 88 ? 8.763 0.643 -17.871 1.00 97.06 88 ALA A C 1
ATOM 706 O O . ALA A 1 88 ? 8.976 -0.534 -17.591 1.00 97.06 88 ALA A O 1
ATOM 707 N N . ASP A 1 89 ? 7.804 1.354 -17.273 1.00 96.88 89 ASP A N 1
ATOM 708 C CA . ASP A 1 89 ? 6.937 0.816 -16.222 1.00 96.88 89 ASP A CA 1
ATOM 709 C C . ASP A 1 89 ? 5.965 -0.222 -16.809 1.00 96.88 89 ASP A C 1
ATOM 711 O O . ASP A 1 89 ? 5.765 -1.287 -16.228 1.00 96.88 89 ASP A O 1
ATOM 715 N N . LEU A 1 90 ? 5.415 0.043 -18.001 1.00 97.12 90 LEU A N 1
ATOM 716 C CA . LEU A 1 90 ? 4.564 -0.892 -18.746 1.00 97.12 90 LEU A CA 1
ATOM 717 C C . LEU A 1 90 ? 5.325 -2.153 -19.179 1.00 97.12 90 LEU A C 1
ATOM 719 O O . LEU A 1 90 ? 4.783 -3.253 -19.088 1.00 97.12 90 LEU A O 1
ATOM 723 N N . GLU A 1 91 ? 6.575 -2.012 -19.621 1.00 97.75 91 GLU A N 1
ATOM 724 C CA . GLU A 1 91 ? 7.447 -3.139 -19.978 1.00 97.75 91 GLU A CA 1
ATOM 725 C C . GLU A 1 91 ? 7.788 -4.009 -18.757 1.00 97.75 91 GLU A C 1
ATOM 727 O O . GLU A 1 91 ? 7.826 -5.237 -18.859 1.00 97.75 91 GLU A O 1
ATOM 732 N N . ALA A 1 92 ? 7.991 -3.392 -17.589 1.00 96.38 92 ALA A N 1
ATOM 733 C CA . ALA A 1 92 ? 8.275 -4.088 -16.335 1.00 96.38 92 ALA A CA 1
ATOM 734 C C . ALA A 1 92 ? 7.020 -4.662 -15.645 1.00 96.38 92 ALA A C 1
ATOM 736 O O . ALA A 1 92 ? 7.135 -5.572 -14.814 1.00 96.38 92 ALA A O 1
ATOM 737 N N . ALA A 1 93 ? 5.824 -4.170 -15.986 1.00 97.25 93 ALA A N 1
ATOM 738 C CA . ALA A 1 93 ? 4.571 -4.508 -15.313 1.00 97.25 93 ALA A CA 1
ATOM 739 C C . ALA A 1 93 ? 4.282 -6.021 -15.221 1.00 97.25 93 ALA A C 1
ATOM 741 O O . ALA A 1 93 ? 3.921 -6.470 -14.130 1.00 97.25 93 ALA A O 1
ATOM 742 N N . PRO A 1 94 ? 4.471 -6.853 -16.272 1.00 98.19 94 PRO A N 1
ATOM 743 C CA . PRO A 1 94 ? 4.221 -8.291 -16.166 1.00 98.19 94 PRO A CA 1
ATOM 744 C C . PRO A 1 94 ? 5.091 -8.968 -15.104 1.00 98.19 94 PRO A C 1
ATOM 746 O O . PRO A 1 94 ? 4.592 -9.785 -14.335 1.00 98.19 94 PRO A O 1
ATOM 749 N N . ALA A 1 95 ? 6.374 -8.602 -15.022 1.00 97.69 95 ALA A N 1
ATOM 750 C CA . ALA A 1 95 ? 7.288 -9.144 -14.022 1.00 97.69 95 ALA A CA 1
ATOM 751 C C . ALA A 1 95 ? 6.932 -8.654 -12.610 1.00 97.69 95 ALA A C 1
ATOM 753 O O . ALA A 1 95 ? 6.966 -9.438 -11.662 1.00 97.69 95 ALA A O 1
ATOM 754 N N . ALA A 1 96 ? 6.542 -7.383 -12.472 1.00 96.62 96 ALA A N 1
ATOM 755 C CA . ALA A 1 96 ? 6.088 -6.831 -11.200 1.00 96.62 96 ALA A CA 1
ATOM 756 C C . ALA A 1 96 ? 4.825 -7.547 -10.686 1.00 96.62 96 ALA A C 1
ATOM 758 O O . ALA A 1 96 ? 4.781 -7.973 -9.533 1.00 96.62 96 ALA A O 1
ATOM 759 N N . LEU A 1 97 ? 3.824 -7.749 -11.548 1.00 97.25 97 LEU A N 1
ATOM 760 C CA . LEU A 1 97 ? 2.596 -8.466 -11.197 1.00 97.25 97 LEU A CA 1
ATOM 761 C C . LEU A 1 97 ? 2.857 -9.950 -10.911 1.00 97.25 97 LEU A C 1
ATOM 763 O O . LEU A 1 97 ? 2.357 -10.471 -9.919 1.00 97.25 97 LEU A O 1
ATOM 767 N N . ALA A 1 98 ? 3.687 -10.620 -11.715 1.00 97.62 98 ALA A N 1
ATOM 768 C CA . ALA A 1 98 ? 4.070 -12.014 -11.479 1.00 97.62 98 ALA A CA 1
ATOM 769 C C . ALA A 1 98 ? 4.821 -12.212 -10.155 1.00 97.62 98 ALA A C 1
ATOM 771 O O . ALA A 1 98 ? 4.798 -13.301 -9.602 1.00 97.62 98 ALA A O 1
ATOM 772 N N . ARG A 1 99 ? 5.495 -11.175 -9.646 1.00 96.56 99 ARG A N 1
ATOM 773 C CA . ARG A 1 99 ? 6.179 -11.214 -8.349 1.00 96.56 99 ARG A CA 1
ATOM 774 C C . ARG A 1 99 ? 5.229 -11.036 -7.159 1.00 96.56 99 ARG A C 1
ATOM 776 O O . ARG A 1 99 ? 5.582 -11.471 -6.058 1.00 96.56 99 ARG A O 1
ATOM 783 N N . LEU A 1 1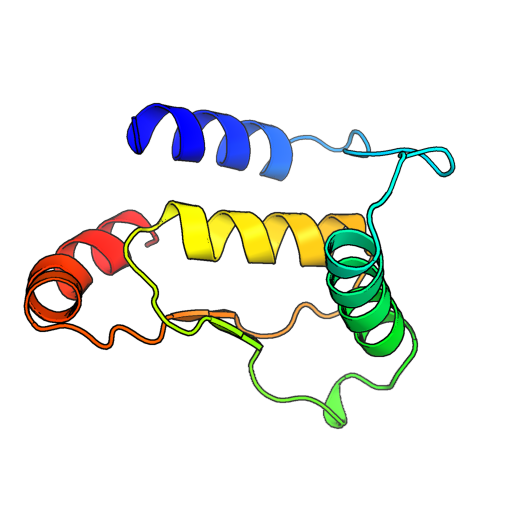00 ? 4.101 -10.349 -7.368 1.00 95.06 100 LEU A N 1
ATOM 784 C CA . LEU A 1 100 ? 3.062 -10.106 -6.360 1.00 95.06 100 LEU A CA 1
ATOM 785 C C . LEU A 1 100 ? 2.153 -11.325 -6.140 1.00 95.06 100 LEU A C 1
ATOM 787 O O . LEU A 1 100 ? 1.633 -11.478 -5.034 1.00 95.06 100 LEU A O 1
ATOM 791 N N . PHE A 1 101 ? 1.965 -12.155 -7.169 1.00 92.69 101 PHE A N 1
ATOM 792 C CA . PHE A 1 101 ? 1.177 -13.394 -7.126 1.00 92.69 101 PHE A CA 1
ATOM 793 C C . PHE A 1 101 ? 2.038 -14.627 -6.833 1.00 92.69 101 PHE A C 1
ATOM 795 O O . PHE A 1 101 ? 1.482 -15.580 -6.241 1.00 92.69 101 PHE A O 1
#

Solvent-accessible surface area (backbone atoms only — not comparable to full-atom values): 6084 Å² total; per-residue (Å²): 112,68,67,64,47,38,55,50,46,53,52,53,66,71,45,89,68,77,87,74,64,96,81,63,88,66,55,72,72,55,44,54,58,53,48,51,43,43,54,60,41,74,47,69,67,89,82,56,71,65,45,72,37,75,75,32,75,51,51,47,60,58,49,50,51,57,43,49,38,54,72,49,57,30,86,72,68,58,52,76,40,77,36,56,74,49,71,70,27,52,71,45,39,65,62,32,52,64,70,73,106

Secondary structure (DSSP, 8-state):
-HHHHHHHHHHHHH--S-S--TT----HHHHHHHHHHHHHHHS-GGG--EEEETT--SHHHHHHHHHHHHHTT-SSPPEEEE---SHHHHHHHHHHHHHH-

Radius of gyration: 14.36 Å; Cα contacts (8 Å, |Δi|>4): 97; chains: 1; bounding box: 37×32×40 Å

Nearest PDB structures (foldseek):
  4bxc-assembly1_B  TM=9.932E-01  e=8.090E-12  Flaveria trinervia
  4bxh-assembly1_B  TM=9.909E-01  e=1.253E-11  Flaveria trinervia
  4bxc-assembly1_A  TM=9.932E-01  e=1.334E-11  Flaveria trinervia
  4bxh-assembly1_A  TM=9.910E-01  e=1.609E-11  Flaveria trinervia
  3zge-assembly1_B  TM=9.892E-01  e=1.941E-11  Flaveria trinervia

Mean predicted aligned error: 2.54 Å

Foldseek 3Di:
DQVVLVVVLVVLVPDPDQPDDPPPDDDPVRCVVLVVLLVQQPDDVVVDAADEDPQDQALSSQSVQVSSNVNSPRVDDHHYHYDHDDPNSVVCVVVRVVVND

pLDDT: mean 96.85, std 2.2, range [85.75, 98.62]

Organism: Opuntia streptacantha (NCBI:txid393608)